Protein AF-A0A3T0ZC35-F1 (afdb_monomer_lite)

pLDDT: mean 92.5, std 9.27, range [50.62, 98.38]

Foldseek 3Di:
DVVVQVVQVVVQVVDPPRDDDPDDLVDPCSVVVVLVVQQVVFAFDDPAPPDPVRLVVSQVVCVVVVHHRDDGPQDTRNDDRPDD

Structure (mmCIF, N/CA/C/O backbone):
data_AF-A0A3T0ZC35-F1
#
_entry.id   AF-A0A3T0ZC35-F1
#
loop_
_atom_site.group_PDB
_atom_site.id
_atom_site.type_symbol
_atom_site.label_atom_id
_atom_site.label_alt_id
_atom_site.label_comp_id
_atom_site.label_asym_id
_atom_site.label_entity_id
_atom_site.label_seq_id
_atom_site.pdbx_PDB_ins_code
_atom_site.Cartn_x
_atom_site.Cartn_y
_atom_site.Cartn_z
_atom_site.occupancy
_atom_site.B_iso_or_equiv
_atom_site.auth_seq_id
_atom_site.auth_comp_id
_atom_site.auth_asym_id
_atom_site.auth_atom_id
_atom_site.pdbx_PDB_model_num
ATOM 1 N N . MET A 1 1 ? 16.792 -2.452 -1.443 1.00 83.88 1 MET A N 1
ATOM 2 C CA . MET A 1 1 ? 16.142 -2.263 -2.758 1.00 83.88 1 MET A CA 1
ATOM 3 C C . MET A 1 1 ? 16.867 -3.032 -3.848 1.00 83.88 1 MET A C 1
ATOM 5 O O . MET A 1 1 ? 16.222 -3.802 -4.534 1.00 83.88 1 MET A O 1
ATOM 9 N N . GLN A 1 2 ? 18.196 -2.928 -3.919 1.00 91.50 2 GLN A N 1
ATOM 10 C CA . GLN A 1 2 ? 19.027 -3.635 -4.901 1.00 91.50 2 GLN A CA 1
ATOM 11 C C . GLN A 1 2 ? 18.678 -5.123 -5.072 1.00 91.50 2 GLN A C 1
ATOM 13 O O . GLN A 1 2 ? 18.267 -5.507 -6.152 1.00 91.50 2 GLN A O 1
ATOM 18 N N . GLN A 1 3 ? 18.649 -5.915 -3.992 1.00 95.88 3 GLN A N 1
ATOM 19 C CA . GLN A 1 3 ? 18.271 -7.338 -4.062 1.00 95.88 3 GLN A CA 1
ATOM 20 C C . GLN A 1 3 ? 16.921 -7.598 -4.761 1.00 95.88 3 GLN A C 1
ATOM 22 O O . GLN A 1 3 ? 16.8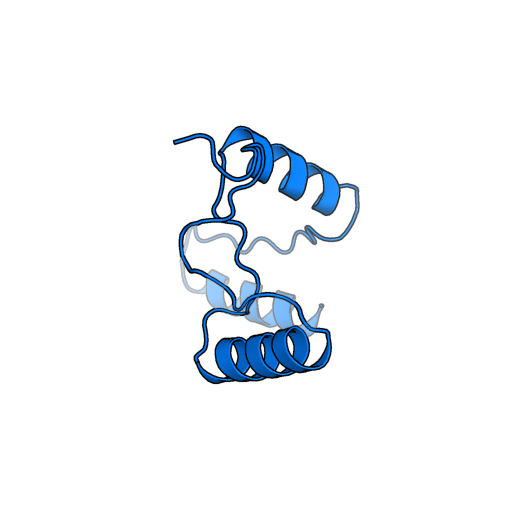08 -8.512 -5.571 1.00 95.88 3 GLN A O 1
ATOM 27 N N . ILE A 1 4 ? 15.889 -6.813 -4.440 1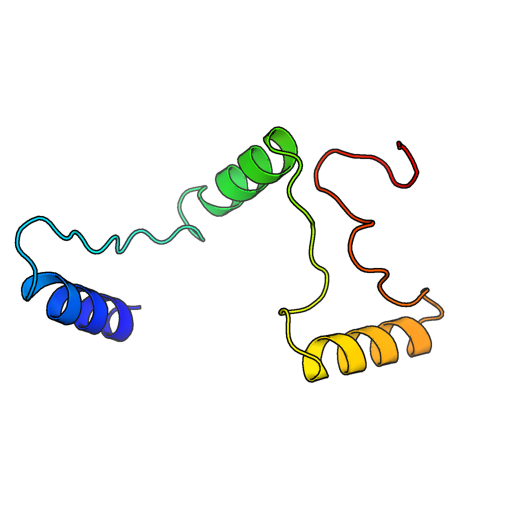.00 93.88 4 ILE A N 1
ATOM 28 C CA . ILE A 1 4 ? 14.549 -6.971 -5.023 1.00 93.88 4 ILE A CA 1
ATOM 29 C C . ILE A 1 4 ? 14.572 -6.569 -6.501 1.00 93.88 4 ILE A C 1
ATOM 31 O O . ILE A 1 4 ? 14.001 -7.285 -7.321 1.00 93.88 4 ILE A O 1
ATOM 35 N N . ASN A 1 5 ? 15.262 -5.475 -6.839 1.00 9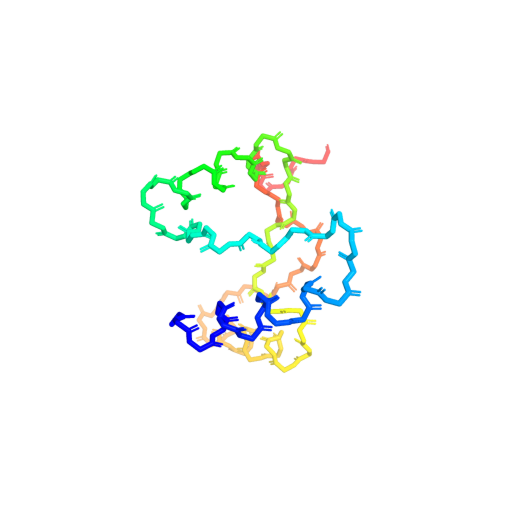5.25 5 ASN A N 1
ATOM 36 C CA . ASN A 1 5 ? 15.394 -5.018 -8.221 1.00 95.25 5 ASN A CA 1
ATOM 37 C C . ASN A 1 5 ? 16.140 -6.051 -9.071 1.00 95.25 5 ASN A C 1
ATOM 39 O O . ASN A 1 5 ? 15.668 -6.407 -10.146 1.00 95.25 5 ASN A O 1
ATOM 43 N N . ASP A 1 6 ? 17.239 -6.603 -8.555 1.00 96.81 6 ASP A N 1
ATOM 44 C CA . ASP A 1 6 ? 18.028 -7.628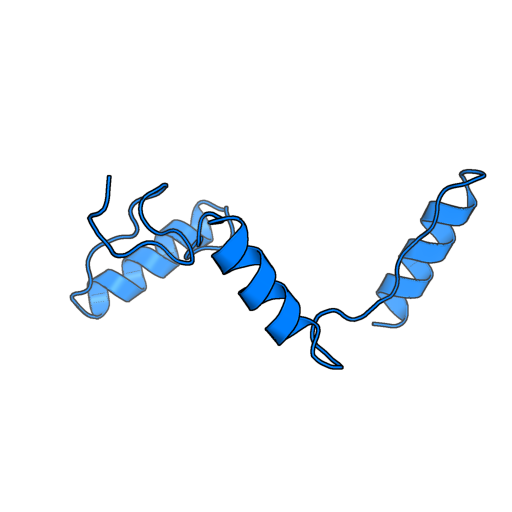 -9.239 1.00 96.81 6 ASP A CA 1
ATOM 45 C C . ASP A 1 6 ? 17.197 -8.899 -9.475 1.00 96.81 6 ASP A C 1
ATOM 47 O O . ASP A 1 6 ? 17.236 -9.493 -10.553 1.00 96.81 6 ASP A O 1
ATOM 51 N N . CYS A 1 7 ? 16.412 -9.328 -8.478 1.00 97.00 7 CYS A N 1
ATOM 52 C CA . CYS A 1 7 ? 15.478 -10.444 -8.636 1.00 97.00 7 CYS A CA 1
ATOM 53 C C . CYS A 1 7 ? 14.405 -10.147 -9.694 1.00 97.00 7 CYS A C 1
ATOM 55 O O . CYS A 1 7 ? 14.126 -11.007 -10.528 1.00 97.00 7 CYS A O 1
ATOM 57 N N . GLY A 1 8 ? 13.826 -8.943 -9.678 1.00 96.12 8 GLY A N 1
ATOM 58 C CA . GLY A 1 8 ? 12.798 -8.518 -10.628 1.00 96.12 8 GLY A CA 1
ATOM 59 C C . GLY A 1 8 ? 13.304 -8.473 -12.069 1.00 96.12 8 GLY A C 1
ATOM 60 O O . GLY A 1 8 ? 12.651 -9.004 -12.967 1.00 96.12 8 GLY A O 1
ATOM 61 N N . GLN A 1 9 ? 14.501 -7.924 -12.282 1.00 96.62 9 GLN A N 1
ATOM 62 C CA . GLN A 1 9 ? 15.152 -7.880 -13.592 1.00 96.62 9 GLN A CA 1
ATOM 63 C C . GLN A 1 9 ? 15.422 -9.284 -14.142 1.00 96.62 9 GLN A C 1
ATOM 65 O O . GLN A 1 9 ? 15.077 -9.561 -15.290 1.00 96.62 9 GLN A O 1
ATOM 70 N N . ARG A 1 10 ? 15.971 -10.196 -13.325 1.00 97.12 10 ARG A N 1
ATOM 71 C CA . ARG A 1 10 ? 16.197 -11.590 -13.748 1.00 97.12 10 ARG A CA 1
ATOM 72 C C . ARG A 1 10 ? 14.894 -12.298 -14.112 1.00 97.12 10 ARG A C 1
ATOM 74 O O . ARG A 1 10 ? 14.847 -12.982 -15.125 1.00 97.12 10 ARG A O 1
ATOM 81 N N . ALA A 1 11 ? 13.840 -12.110 -13.318 1.00 97.06 11 ALA A N 1
ATOM 82 C CA . ALA A 1 11 ? 12.542 -12.722 -13.586 1.00 97.06 11 ALA A CA 1
ATOM 83 C C . ALA A 1 11 ? 11.917 -12.216 -14.900 1.00 97.06 11 ALA A C 1
ATOM 85 O O . ALA A 1 11 ? 11.410 -13.017 -15.683 1.00 97.06 11 ALA A O 1
ATOM 86 N N . ALA A 1 12 ? 11.982 -10.906 -15.164 1.00 97.69 12 ALA A N 1
ATOM 87 C CA . ALA A 1 12 ? 11.439 -10.311 -16.384 1.00 97.69 12 ALA A CA 1
ATOM 88 C C . ALA A 1 12 ? 12.224 -10.710 -17.646 1.00 97.69 12 ALA A C 1
ATOM 90 O O . ALA A 1 12 ? 11.616 -10.919 -18.691 1.00 97.69 12 ALA A O 1
ATOM 91 N N . ALA A 1 13 ? 13.549 -10.881 -17.548 1.00 96.94 13 ALA A N 1
ATOM 92 C CA . ALA A 1 13 ? 14.428 -11.190 -18.682 1.00 96.94 13 ALA A CA 1
ATOM 93 C C . ALA A 1 13 ? 14.076 -12.490 -19.432 1.00 96.94 13 ALA A C 1
ATOM 95 O O . ALA A 1 13 ? 14.455 -12.653 -20.590 1.00 96.94 13 ALA A O 1
ATOM 96 N N . HIS A 1 14 ? 13.335 -13.405 -18.802 1.00 97.62 14 HIS A N 1
ATOM 97 C CA . HIS A 1 14 ? 12.847 -14.627 -19.444 1.00 97.62 14 HIS A CA 1
ATOM 98 C C . HIS A 1 14 ? 11.752 -14.384 -20.494 1.00 97.62 14 HIS A C 1
ATOM 100 O O . HIS A 1 14 ? 11.483 -15.271 -21.302 1.00 97.62 14 HIS A O 1
ATOM 106 N N . TYR A 1 15 ? 11.120 -13.209 -20.493 1.00 97.56 15 TYR A N 1
ATOM 107 C CA . TYR A 1 15 ? 9.943 -12.916 -21.304 1.00 97.56 15 TYR A CA 1
ATOM 108 C C . TYR A 1 15 ? 10.204 -11.700 -22.204 1.00 97.56 15 TYR A C 1
ATOM 110 O O . TYR A 1 15 ? 10.215 -10.566 -21.715 1.00 97.56 15 TYR A O 1
ATOM 118 N N . PRO A 1 16 ? 10.396 -11.893 -23.524 1.00 96.38 16 PRO A N 1
ATOM 119 C CA . PRO A 1 16 ? 10.564 -10.784 -24.459 1.00 96.38 16 PRO A CA 1
ATOM 120 C C . PRO A 1 16 ? 9.396 -9.791 -24.369 1.00 96.38 16 PRO A C 1
ATOM 122 O O . PRO A 1 16 ? 8.233 -10.180 -24.440 1.00 96.38 16 PRO A O 1
ATOM 125 N N . GLY A 1 17 ? 9.709 -8.504 -24.199 1.00 95.56 17 GLY A N 1
ATOM 126 C CA . GLY A 1 17 ? 8.716 -7.433 -24.051 1.00 95.56 17 GLY A CA 1
ATOM 127 C C . GLY A 1 17 ? 8.203 -7.197 -22.622 1.00 95.56 17 GLY A C 1
ATOM 128 O O . GLY A 1 17 ? 7.486 -6.224 -22.403 1.00 95.56 17 GLY A O 1
ATOM 129 N N . MET A 1 18 ? 8.586 -8.022 -21.640 1.00 96.69 18 MET A N 1
ATOM 130 C CA . MET A 1 18 ? 8.275 -7.781 -20.227 1.00 96.69 18 MET A CA 1
ATOM 131 C C . MET A 1 18 ? 9.278 -6.794 -19.618 1.00 96.69 18 MET A C 1
ATOM 133 O O . MET A 1 18 ? 10.488 -6.997 -19.701 1.00 96.69 18 MET A O 1
ATOM 137 N N . VAL A 1 19 ? 8.785 -5.743 -18.959 1.00 95.06 19 VAL A N 1
ATOM 138 C CA . VAL A 1 19 ? 9.626 -4.718 -18.320 1.00 95.06 19 VAL A CA 1
ATOM 139 C C . VAL A 1 19 ? 9.392 -4.719 -16.814 1.00 95.06 19 VAL A C 1
ATOM 141 O O . VAL A 1 19 ? 8.263 -4.574 -16.351 1.00 95.06 19 VAL A O 1
ATOM 144 N N . TYR A 1 20 ? 10.472 -4.842 -16.041 1.00 94.69 20 TYR A N 1
ATOM 145 C CA . TYR A 1 20 ? 10.437 -4.623 -14.598 1.00 94.69 20 TYR A CA 1
ATOM 146 C C . TYR A 1 20 ? 10.620 -3.133 -14.290 1.00 94.69 20 TYR A C 1
ATOM 148 O O . TYR A 1 20 ? 11.621 -2.536 -14.681 1.00 94.69 20 TYR A O 1
ATOM 156 N N . TRP A 1 21 ? 9.666 -2.534 -13.579 1.00 93.25 21 TRP A N 1
ATOM 157 C CA . TRP A 1 21 ? 9.780 -1.160 -13.094 1.00 93.25 21 TRP A CA 1
ATOM 158 C C . TRP A 1 21 ? 10.401 -1.133 -11.702 1.00 93.25 21 TRP A C 1
ATOM 160 O O . TRP A 1 21 ? 9.783 -1.542 -10.721 1.00 93.25 21 TRP A O 1
ATOM 170 N N . ASP A 1 22 ? 11.606 -0.584 -11.612 1.00 92.00 22 ASP A N 1
ATOM 171 C CA . ASP A 1 22 ? 12.364 -0.419 -10.372 1.00 92.00 22 ASP A CA 1
ATOM 172 C C . ASP A 1 22 ? 12.125 0.942 -9.686 1.00 92.00 22 ASP A C 1
ATOM 174 O O . ASP A 1 22 ? 12.800 1.298 -8.713 1.00 92.00 22 ASP A O 1
ATOM 178 N N . TYR A 1 23 ? 11.141 1.704 -10.175 1.00 89.00 23 TYR A N 1
ATOM 179 C CA . TYR A 1 23 ? 10.842 3.047 -9.698 1.00 89.00 23 TYR A CA 1
ATOM 180 C C . TYR A 1 23 ? 10.377 3.047 -8.236 1.00 89.00 23 TYR A C 1
ATOM 182 O O . TYR A 1 23 ? 9.390 2.410 -7.856 1.00 89.00 23 TYR A O 1
ATOM 190 N N . ASN A 1 24 ? 11.060 3.825 -7.395 1.00 88.38 24 ASN A N 1
ATOM 191 C CA . ASN A 1 24 ? 10.711 3.947 -5.985 1.00 88.38 24 ASN A CA 1
ATOM 192 C C . ASN A 1 24 ? 9.604 4.986 -5.769 1.00 88.38 24 ASN A C 1
ATOM 194 O O . ASN A 1 24 ? 9.867 6.156 -5.488 1.00 88.38 24 ASN A O 1
ATOM 198 N N . TRP A 1 25 ? 8.358 4.518 -5.782 1.00 86.69 25 TRP A N 1
ATOM 199 C CA . TRP A 1 25 ? 7.164 5.332 -5.538 1.00 86.69 25 TRP A CA 1
ATOM 200 C C . TRP A 1 25 ? 7.095 5.993 -4.153 1.00 86.69 25 TRP A C 1
ATOM 202 O O . TRP A 1 25 ? 6.230 6.827 -3.921 1.00 86.69 25 TRP A O 1
ATOM 212 N N . ARG A 1 26 ? 7.992 5.673 -3.211 1.00 86.50 26 ARG A N 1
ATOM 213 C CA . ARG A 1 26 ? 8.053 6.350 -1.901 1.00 86.50 26 ARG A CA 1
ATOM 214 C C . ARG A 1 26 ? 8.937 7.600 -1.905 1.00 86.50 26 ARG A C 1
ATOM 216 O O . ARG A 1 26 ? 9.015 8.284 -0.886 1.00 86.50 26 ARG A O 1
ATOM 223 N N . LYS A 1 27 ? 9.658 7.878 -2.992 1.00 89.31 27 LYS A N 1
ATOM 224 C CA . LYS A 1 27 ? 10.601 9.002 -3.113 1.00 89.31 27 LYS A CA 1
ATOM 225 C C . LYS A 1 27 ? 10.182 9.928 -4.258 1.00 89.31 27 LYS A C 1
ATOM 227 O O . LYS A 1 27 ? 9.254 9.619 -4.993 1.00 89.31 27 LYS A O 1
ATOM 232 N N . GLN A 1 28 ? 10.840 11.087 -4.360 1.00 90.25 28 GLN A N 1
ATOM 233 C CA . GLN A 1 28 ? 10.668 12.051 -5.464 1.00 90.25 28 GLN A CA 1
ATOM 234 C C . GLN A 1 28 ? 9.203 12.452 -5.737 1.00 90.25 28 GLN A C 1
ATOM 236 O O . GLN A 1 28 ? 8.793 12.628 -6.876 1.00 90.25 28 GLN A O 1
ATOM 241 N N . GLY A 1 29 ? 8.389 12.573 -4.684 1.00 92.38 29 GLY A N 1
ATOM 242 C CA . GLY A 1 29 ? 6.976 12.946 -4.814 1.00 92.38 29 GLY A CA 1
ATOM 243 C C . GLY A 1 29 ? 6.033 11.807 -5.221 1.00 92.38 29 GLY A C 1
ATOM 244 O O . GLY A 1 29 ? 4.828 12.034 -5.289 1.00 92.38 29 GLY A O 1
ATOM 245 N N . GLY A 1 30 ? 6.523 10.577 -5.411 1.00 92.12 30 GLY A N 1
ATOM 246 C CA . GLY A 1 30 ? 5.674 9.425 -5.731 1.00 92.12 30 GLY A CA 1
ATOM 247 C C . GLY A 1 30 ? 4.606 9.139 -4.667 1.00 92.12 30 GLY A C 1
ATOM 248 O O . GLY A 1 30 ? 3.477 8.788 -5.007 1.00 92.12 30 GLY A O 1
ATOM 249 N N . SER A 1 31 ? 4.908 9.374 -3.384 1.00 92.06 31 SER A N 1
ATOM 250 C CA . SER A 1 31 ? 3.937 9.221 -2.294 1.00 92.06 31 SER A CA 1
ATOM 251 C C . SER A 1 31 ? 2.827 10.265 -2.384 1.00 92.06 31 SER A C 1
ATOM 253 O O . SER A 1 31 ? 1.655 9.928 -2.232 1.00 92.06 31 SER A O 1
ATOM 255 N N . SER A 1 32 ? 3.177 11.515 -2.693 1.00 94.50 32 SER A N 1
ATOM 256 C CA . SER A 1 32 ? 2.209 12.588 -2.926 1.00 94.50 32 SER A CA 1
ATOM 257 C C . SER A 1 32 ? 1.323 12.276 -4.130 1.00 94.50 32 SER A C 1
ATOM 259 O O . SER A 1 32 ? 0.103 12.396 -4.039 1.00 94.50 32 SER A O 1
ATOM 261 N N . ARG A 1 33 ? 1.918 11.791 -5.228 1.00 94.31 33 ARG A N 1
ATOM 262 C CA . ARG A 1 33 ? 1.182 11.384 -6.430 1.00 94.31 33 ARG A CA 1
ATOM 263 C C . ARG A 1 33 ? 0.237 10.214 -6.162 1.00 94.31 33 ARG A C 1
ATOM 265 O O . ARG A 1 33 ? -0.880 10.213 -6.665 1.00 94.31 33 ARG A O 1
ATOM 272 N N . MET A 1 34 ? 0.653 9.246 -5.347 1.00 92.50 34 MET A N 1
ATOM 273 C CA . MET A 1 34 ? -0.209 8.143 -4.920 1.00 92.50 34 MET A CA 1
ATOM 274 C C . MET A 1 34 ? -1.448 8.663 -4.179 1.00 92.50 34 MET A C 1
ATOM 276 O O . MET A 1 34 ? -2.555 8.231 -4.492 1.00 92.50 34 MET A O 1
ATOM 280 N N . ILE A 1 35 ? -1.295 9.629 -3.263 1.00 92.06 35 ILE A N 1
ATOM 281 C CA . ILE A 1 35 ? -2.429 10.228 -2.538 1.00 92.06 35 ILE A CA 1
ATOM 282 C C . ILE A 1 35 ? -3.350 11.012 -3.478 1.00 92.06 35 ILE A C 1
ATOM 284 O O . ILE A 1 35 ? -4.569 10.899 -3.364 1.00 92.06 35 ILE A O 1
ATOM 288 N N . GLU A 1 36 ? -2.786 11.785 -4.407 1.00 95.12 36 GLU A N 1
ATOM 289 C CA . GLU A 1 36 ? -3.552 12.517 -5.423 1.00 95.12 36 GLU A CA 1
ATOM 290 C C . GLU A 1 36 ? -4.416 11.562 -6.257 1.00 95.12 36 GLU A C 1
ATOM 292 O O . GLU A 1 36 ? -5.627 11.750 -6.353 1.00 95.12 36 GLU A O 1
ATOM 297 N N . ILE A 1 37 ? -3.806 10.499 -6.795 1.00 94.69 37 ILE A N 1
ATOM 298 C CA . ILE A 1 37 ? -4.510 9.477 -7.577 1.00 94.69 37 ILE A CA 1
ATOM 299 C C . ILE A 1 37 ? -5.572 8.796 -6.714 1.00 94.69 37 ILE A C 1
ATOM 301 O O . ILE A 1 37 ? -6.713 8.681 -7.140 1.00 94.69 37 ILE A O 1
ATOM 305 N N . SER A 1 38 ? -5.238 8.405 -5.483 1.00 94.88 38 SER A N 1
ATOM 306 C CA . SER A 1 38 ? -6.172 7.702 -4.596 1.00 94.88 38 SER A CA 1
ATOM 307 C C . SER A 1 38 ? -7.428 8.524 -4.306 1.00 94.88 38 SER A C 1
ATOM 309 O O . SER A 1 38 ? -8.525 7.975 -4.330 1.00 94.88 38 SER A O 1
ATOM 311 N N . LYS A 1 39 ? -7.285 9.838 -4.077 1.00 95.00 39 LYS A N 1
ATOM 312 C CA . LYS A 1 39 ? -8.422 10.754 -3.891 1.00 95.00 39 LYS A CA 1
ATOM 313 C C . LYS A 1 39 ? -9.223 10.952 -5.173 1.00 95.00 39 LYS A C 1
ATOM 315 O O . LYS A 1 39 ? -10.446 10.949 -5.113 1.00 95.00 39 LYS A O 1
ATOM 320 N N . ARG A 1 40 ? -8.546 11.120 -6.313 1.00 95.69 40 ARG A N 1
ATOM 321 C CA . ARG A 1 40 ? -9.195 11.312 -7.617 1.00 95.69 40 ARG A CA 1
ATOM 322 C C . ARG A 1 40 ? -10.032 10.098 -8.018 1.00 95.69 40 ARG A C 1
ATOM 324 O O . ARG A 1 40 ? -11.159 10.265 -8.457 1.00 95.69 40 ARG A O 1
ATOM 331 N N . GLU A 1 41 ? -9.478 8.901 -7.853 1.00 96.06 41 GLU A N 1
ATOM 332 C CA . GLU A 1 41 ? -10.127 7.632 -8.210 1.00 96.06 41 GLU A CA 1
ATOM 333 C C . GLU A 1 41 ? -11.025 7.077 -7.095 1.00 96.06 41 GLU A C 1
ATOM 335 O O . GLU A 1 41 ? -11.611 6.008 -7.248 1.00 96.06 41 GLU A O 1
ATOM 340 N N . GLN A 1 42 ? -11.106 7.772 -5.956 1.00 95.50 42 GLN A N 1
ATOM 341 C CA . GLN A 1 42 ? -11.868 7.361 -4.778 1.00 95.50 42 GLN A CA 1
ATOM 342 C C . GLN A 1 42 ? -11.594 5.910 -4.372 1.00 95.50 42 GLN A C 1
ATOM 344 O O . GLN A 1 42 ? -12.507 5.102 -4.210 1.00 95.50 42 GLN A O 1
ATOM 349 N N . PHE A 1 43 ? -10.319 5.552 -4.219 1.00 95.38 43 PHE A N 1
ATOM 350 C CA . PHE A 1 43 ? -9.954 4.195 -3.825 1.00 95.38 43 PHE A CA 1
ATOM 351 C C . PHE A 1 43 ? -10.362 3.880 -2.386 1.00 95.38 43 PHE A C 1
ATOM 353 O O . PHE A 1 43 ? -10.365 4.749 -1.510 1.00 95.38 43 PHE A O 1
ATOM 360 N N . TYR A 1 44 ? -10.671 2.605 -2.137 1.00 94.19 44 TYR A N 1
ATOM 361 C CA . TYR A 1 44 ? -10.913 2.100 -0.790 1.00 94.19 44 TYR A CA 1
ATOM 362 C C . TYR A 1 44 ? -9.663 2.309 0.070 1.00 94.19 44 TYR A C 1
ATOM 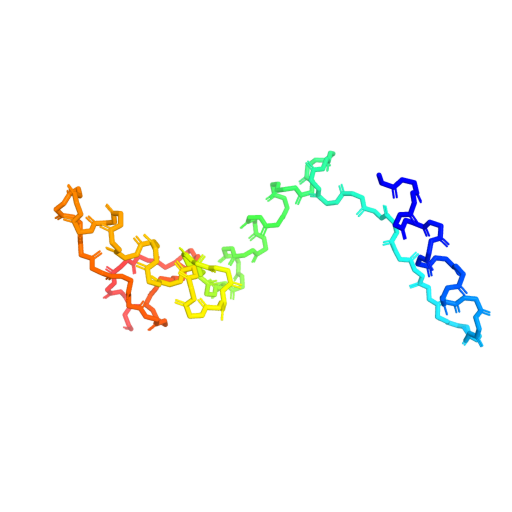364 O O . TYR A 1 44 ? -8.576 1.822 -0.251 1.00 94.19 44 TYR A O 1
ATOM 372 N N . GLN A 1 45 ? -9.821 3.031 1.176 1.00 94.31 45 GLN A N 1
ATOM 373 C CA . GLN A 1 45 ? -8.753 3.280 2.127 1.00 94.31 45 GLN A CA 1
ATOM 374 C C . GLN A 1 45 ? -8.750 2.164 3.168 1.00 94.31 45 GLN A C 1
ATOM 376 O O . GLN A 1 45 ? -9.368 2.243 4.229 1.00 94.31 45 GLN A O 1
ATOM 381 N N . GLN A 1 46 ? -8.036 1.092 2.847 1.00 94.38 46 GLN A N 1
ATOM 382 C CA . GLN A 1 46 ? -7.922 -0.046 3.738 1.00 94.38 46 GLN A CA 1
ATOM 383 C C . GLN A 1 46 ? -7.082 0.291 4.976 1.00 94.38 46 GLN A C 1
ATOM 385 O O . GLN A 1 46 ? -5.959 0.782 4.884 1.00 94.38 46 GLN A O 1
ATOM 390 N N . GLU A 1 47 ? -7.611 -0.030 6.153 1.00 95.56 47 GLU A N 1
ATOM 391 C CA . GLU A 1 47 ? -6.969 0.277 7.436 1.00 95.56 47 GLU A CA 1
ATOM 392 C C . GLU A 1 47 ? -6.226 -0.925 8.064 1.00 95.56 47 GLU A C 1
ATOM 394 O O . GLU A 1 47 ? -5.916 -0.922 9.258 1.00 95.56 47 GLU A O 1
ATOM 399 N N . TYR A 1 48 ? -5.991 -1.972 7.270 1.00 96.06 48 TYR A N 1
ATOM 400 C CA . TYR A 1 48 ? -5.318 -3.230 7.621 1.00 96.06 48 TYR A CA 1
ATOM 401 C C . TYR A 1 48 ? -4.639 -3.817 6.369 1.00 96.06 48 TYR A C 1
ATOM 403 O O . TYR A 1 48 ? -4.948 -3.406 5.256 1.00 96.06 48 TYR A O 1
ATOM 411 N N . CYS A 1 49 ? -3.722 -4.781 6.500 1.00 94.25 49 CYS A N 1
ATOM 412 C CA . CYS A 1 49 ? -2.936 -5.257 5.344 1.00 94.25 49 CYS A CA 1
ATOM 413 C C . CYS A 1 49 ? -3.655 -6.253 4.408 1.00 94.25 49 CYS A C 1
ATOM 415 O O . CYS A 1 49 ? -3.030 -6.790 3.497 1.00 94.25 49 CYS A O 1
ATOM 417 N N . GLY A 1 50 ? -4.934 -6.553 4.647 1.00 93.44 50 GLY A N 1
ATOM 418 C CA . GLY A 1 50 ? -5.694 -7.559 3.893 1.00 93.44 50 GLY A CA 1
ATOM 419 C C . GLY A 1 50 ? -5.743 -8.955 4.512 1.00 93.44 50 GLY A C 1
ATOM 420 O O . GLY A 1 50 ? -6.534 -9.774 4.058 1.00 93.44 50 GLY A O 1
ATOM 421 N N . CYS A 1 51 ? -4.980 -9.236 5.575 1.00 96.38 51 CYS A N 1
ATOM 422 C CA . CYS A 1 51 ? -5.044 -10.527 6.269 1.00 96.38 51 CYS A CA 1
ATOM 423 C C . CYS A 1 51 ? -5.863 -10.471 7.570 1.00 96.38 51 CYS A C 1
ATOM 425 O O . CYS A 1 51 ? -5.971 -9.428 8.225 1.00 96.38 51 CYS A O 1
ATOM 427 N N . VAL A 1 52 ? -6.391 -11.631 7.982 1.00 96.94 52 VAL A N 1
ATOM 428 C CA . VAL A 1 52 ? -7.192 -11.780 9.211 1.00 96.94 52 VAL A CA 1
ATOM 429 C C . VAL A 1 52 ? -6.423 -11.379 10.473 1.00 96.94 52 VAL A C 1
ATOM 431 O O . VAL A 1 52 ? -7.001 -10.796 11.388 1.00 96.94 52 VAL A O 1
ATOM 434 N N . TYR A 1 53 ? -5.112 -11.634 10.514 1.00 97.88 53 TYR A N 1
ATOM 435 C CA . TYR A 1 53 ? -4.274 -11.296 11.663 1.00 97.88 53 TYR A CA 1
ATOM 436 C C . TYR A 1 53 ? -4.141 -9.782 11.832 1.00 97.88 53 TYR A C 1
ATOM 438 O O . TYR A 1 53 ? -4.404 -9.266 12.912 1.00 97.88 53 TYR A O 1
ATOM 446 N N . SER A 1 54 ? -3.841 -9.054 10.751 1.00 97.88 54 SER A N 1
ATOM 447 C CA . SER A 1 54 ? -3.775 -7.592 10.796 1.00 97.88 54 SER A CA 1
ATOM 448 C C . SER A 1 54 ? -5.131 -6.983 11.132 1.00 97.88 54 SER A C 1
ATOM 450 O O . SER A 1 54 ? -5.175 -6.058 11.933 1.00 97.88 54 SER A O 1
ATOM 452 N N . LEU A 1 55 ? -6.233 -7.511 10.585 1.00 97.75 55 LEU A N 1
ATOM 453 C CA . LEU A 1 55 ? -7.572 -7.028 10.924 1.00 97.75 55 LEU A CA 1
ATOM 454 C C . LEU A 1 55 ? -7.864 -7.196 12.421 1.00 97.75 55 LEU A C 1
ATOM 456 O O . LEU A 1 55 ? -8.319 -6.252 13.068 1.00 97.75 55 LEU A O 1
ATOM 460 N N . ARG A 1 56 ? -7.577 -8.379 12.980 1.00 98.00 56 ARG A N 1
ATOM 461 C CA . ARG A 1 56 ? -7.740 -8.668 14.410 1.00 98.00 56 ARG A CA 1
ATOM 462 C C . ARG A 1 56 ? -6.919 -7.707 15.259 1.00 98.00 56 ARG A C 1
ATOM 464 O O . ARG A 1 56 ? -7.473 -7.069 16.150 1.00 98.00 56 ARG A O 1
ATOM 471 N N . ASP A 1 57 ? -5.628 -7.590 14.980 1.00 98.19 57 ASP A N 1
ATOM 472 C CA . ASP A 1 57 ? -4.703 -6.841 15.827 1.00 98.19 57 ASP A CA 1
ATOM 473 C C . ASP A 1 57 ? -4.984 -5.326 15.740 1.00 98.19 57 ASP A C 1
ATOM 475 O O . ASP A 1 57 ? -5.043 -4.643 16.766 1.00 98.19 57 ASP A O 1
ATOM 479 N N . SER A 1 58 ? -5.300 -4.805 14.546 1.00 97.81 58 SER A N 1
ATOM 480 C CA . SER A 1 58 ? -5.762 -3.421 14.359 1.00 97.81 58 SER A CA 1
ATOM 481 C C . SER A 1 58 ? -7.073 -3.136 15.101 1.00 97.81 58 SER A C 1
ATOM 483 O O . SER A 1 58 ? -7.245 -2.048 15.653 1.00 97.81 58 SER A O 1
ATOM 485 N N . ASN A 1 59 ? -8.003 -4.093 15.139 1.00 98.25 59 ASN A N 1
ATOM 486 C CA . ASN A 1 59 ? -9.268 -3.960 15.863 1.00 98.25 59 ASN A CA 1
ATOM 487 C C . ASN A 1 59 ? -9.097 -4.044 17.383 1.00 98.25 59 ASN A C 1
ATOM 489 O O . ASN A 1 59 ? -9.734 -3.275 18.102 1.00 98.25 59 ASN A O 1
ATOM 493 N N . LEU A 1 60 ? -8.215 -4.917 17.879 1.00 98.38 60 LEU A N 1
ATOM 494 C CA . LEU A 1 60 ? -7.851 -4.966 19.297 1.00 98.38 60 LEU A CA 1
ATOM 495 C C . LEU A 1 60 ? -7.253 -3.631 19.753 1.00 98.38 60 LEU A C 1
ATOM 497 O O . LEU A 1 60 ? -7.675 -3.096 20.777 1.00 98.38 60 LEU A O 1
ATOM 501 N N . HIS A 1 61 ? -6.348 -3.057 18.956 1.00 97.69 61 HIS A N 1
ATOM 502 C CA . HIS A 1 61 ? -5.755 -1.752 19.239 1.00 97.69 61 HIS A CA 1
ATOM 503 C C . HIS A 1 61 ? -6.784 -0.608 19.217 1.00 97.69 61 HIS A C 1
ATOM 505 O O . HIS A 1 61 ? -6.797 0.233 20.114 1.00 97.69 61 HIS A O 1
ATOM 511 N N . ARG A 1 62 ? -7.701 -0.581 18.236 1.00 97.56 62 ARG A N 1
ATOM 512 C CA . ARG A 1 62 ? -8.798 0.405 18.223 1.00 97.56 62 ARG A CA 1
ATOM 513 C C . ARG A 1 62 ? -9.678 0.279 19.463 1.00 97.56 62 ARG A C 1
ATOM 515 O O . ARG A 1 62 ? -9.934 1.281 20.128 1.00 97.56 62 ARG A O 1
ATOM 522 N N . LYS A 1 63 ? -10.070 -0.947 19.820 1.00 98.06 63 LYS A N 1
ATOM 523 C CA . LYS A 1 63 ? -10.903 -1.219 20.996 1.00 98.06 63 LYS A CA 1
ATOM 524 C C . LYS A 1 63 ? -10.227 -0.769 22.293 1.00 98.06 63 LYS A C 1
ATOM 526 O O . LYS A 1 63 ? -10.899 -0.174 23.130 1.00 98.06 63 LYS A O 1
ATOM 531 N N . SER A 1 64 ? -8.917 -0.983 22.452 1.00 98.06 64 SER A N 1
ATOM 532 C CA . SER A 1 64 ? -8.183 -0.515 23.641 1.00 98.06 64 SER A CA 1
ATOM 533 C C . SER A 1 64 ? -8.111 1.012 23.750 1.00 98.06 64 SER A C 1
ATOM 535 O O . SER A 1 64 ? -7.872 1.531 24.832 1.00 98.06 64 SER A O 1
ATOM 537 N N . GLN A 1 65 ? -8.321 1.730 22.645 1.00 97.69 65 GLN A N 1
ATOM 538 C CA . GLN A 1 65 ? -8.397 3.194 22.591 1.00 97.69 65 GLN A CA 1
ATOM 539 C C . GLN A 1 65 ? -9.841 3.727 22.603 1.00 97.69 65 GLN A C 1
ATOM 541 O O . GLN A 1 65 ? -10.046 4.920 22.403 1.00 97.69 65 GLN A O 1
ATOM 546 N N . GLY A 1 66 ? -10.851 2.864 22.769 1.00 97.12 66 GLY A N 1
ATOM 547 C CA . GLY A 1 66 ? -12.262 3.259 22.691 1.00 97.12 66 GLY A CA 1
ATOM 548 C C . GLY A 1 66 ? -12.736 3.643 21.283 1.00 97.12 66 GLY A C 1
ATOM 549 O O . GLY A 1 66 ? -13.794 4.247 21.135 1.00 97.12 66 GLY A O 1
ATOM 550 N N . ARG A 1 67 ? -11.972 3.304 20.237 1.00 96.44 67 ARG A N 1
ATOM 551 C CA . ARG A 1 67 ? -12.331 3.559 18.835 1.00 96.44 67 ARG A CA 1
ATOM 552 C C . ARG A 1 67 ? -13.194 2.413 18.284 1.00 96.44 67 ARG A C 1
ATOM 554 O O . ARG A 1 67 ? -12.973 1.258 18.663 1.00 96.44 67 ARG A O 1
ATOM 561 N N . PRO A 1 68 ? -14.141 2.692 17.368 1.00 96.12 68 PRO A N 1
ATOM 562 C CA . PRO A 1 68 ? -14.944 1.653 16.725 1.00 96.12 68 PRO A CA 1
ATOM 563 C C . PRO A 1 68 ? -14.071 0.692 15.909 1.00 96.12 68 PRO A C 1
ATOM 565 O O . PRO A 1 68 ? -12.972 1.038 15.483 1.00 96.12 68 PRO A O 1
ATOM 568 N N . LEU A 1 69 ? -14.559 -0.529 15.687 1.00 96.94 69 LEU A N 1
ATOM 569 C CA . LEU A 1 69 ? -13.867 -1.518 14.856 1.00 96.94 69 LEU A CA 1
ATOM 570 C C . LEU A 1 69 ? -13.877 -1.097 13.377 1.00 96.94 69 LEU A C 1
ATOM 572 O O . LEU A 1 69 ? -14.807 -0.423 12.936 1.00 96.94 69 LEU A O 1
ATOM 576 N N . ILE A 1 70 ? -12.878 -1.547 12.610 1.00 96.00 70 ILE A N 1
ATOM 577 C CA . ILE A 1 70 ? -12.834 -1.375 11.150 1.00 96.00 70 ILE A CA 1
ATOM 578 C C . ILE A 1 70 ? -14.092 -1.991 10.542 1.00 96.00 70 ILE A C 1
ATOM 580 O O . ILE A 1 70 ? -14.372 -3.176 10.750 1.00 96.00 70 ILE A O 1
ATOM 584 N N . LYS A 1 71 ? -14.791 -1.209 9.719 1.00 95.19 71 LYS A N 1
ATOM 585 C CA . LYS A 1 71 ? -15.849 -1.690 8.831 1.00 95.19 71 LYS A CA 1
ATOM 586 C C . LYS A 1 71 ? -15.332 -1.673 7.393 1.00 95.19 71 LYS A C 1
ATOM 588 O O . LYS A 1 71 ? -14.918 -0.640 6.871 1.00 95.19 71 LYS A O 1
ATOM 593 N N . ILE A 1 72 ? -15.294 -2.847 6.771 1.00 93.44 72 ILE A N 1
ATOM 594 C CA . ILE A 1 72 ? -14.779 -3.012 5.407 1.00 93.44 72 ILE A CA 1
ATOM 595 C C . ILE A 1 72 ? -15.733 -2.323 4.424 1.00 93.44 72 ILE A C 1
ATOM 597 O O . ILE A 1 72 ? -16.945 -2.415 4.588 1.00 93.44 72 ILE A O 1
ATOM 601 N N . GLY A 1 73 ? -15.182 -1.643 3.414 1.00 91.94 73 GLY A N 1
ATOM 602 C CA . GLY A 1 73 ? -15.975 -0.974 2.379 1.00 91.94 73 GLY A CA 1
ATOM 603 C C . GLY A 1 73 ? -16.677 0.305 2.836 1.00 91.94 73 GLY A C 1
ATOM 604 O O . GLY A 1 73 ? -17.671 0.676 2.233 1.00 91.94 73 GLY A O 1
ATOM 605 N N . GLN A 1 74 ? -16.197 0.962 3.899 1.00 92.62 74 GLN A N 1
ATOM 606 C CA . GLN A 1 74 ? -16.753 2.247 4.351 1.00 92.62 74 GLN A CA 1
ATOM 607 C C . GLN A 1 74 ? -15.842 3.441 4.064 1.00 92.62 74 GLN A C 1
ATOM 609 O O . GLN A 1 74 ? -16.308 4.472 3.595 1.00 92.62 74 GLN A O 1
ATOM 614 N N . LEU A 1 75 ? -14.541 3.312 4.328 1.00 92.94 75 LEU A N 1
ATOM 615 C CA . LEU A 1 75 ? -13.609 4.424 4.173 1.00 92.94 75 LEU A CA 1
ATOM 616 C C . LEU A 1 75 ? -13.047 4.475 2.748 1.00 92.94 75 LEU A C 1
ATOM 618 O O . LEU A 1 75 ? -12.385 3.537 2.305 1.00 92.94 75 LEU A O 1
ATOM 622 N N . TYR A 1 76 ? -13.268 5.584 2.049 1.00 94.69 76 TYR A N 1
ATOM 623 C CA . TYR A 1 76 ? -12.747 5.832 0.706 1.00 94.69 76 TYR A CA 1
ATOM 624 C C . TYR A 1 76 ? -12.023 7.175 0.660 1.00 94.69 76 TYR A C 1
ATOM 626 O O . TYR A 1 76 ? -12.452 8.153 1.271 1.00 94.69 76 TYR A O 1
ATOM 634 N N . TYR A 1 77 ? -10.922 7.245 -0.086 1.00 93.62 77 TYR A N 1
ATOM 635 C CA . TYR A 1 77 ? -10.208 8.502 -0.277 1.00 93.62 77 TYR A CA 1
ATOM 636 C C . TYR A 1 77 ? -11.097 9.529 -0.990 1.00 93.62 77 TYR A C 1
ATOM 638 O O . TYR A 1 77 ? -11.730 9.228 -1.995 1.00 93.62 77 TYR A O 1
ATOM 646 N N . GLY A 1 78 ? -11.116 10.768 -0.495 1.00 88.81 78 GLY A N 1
ATOM 647 C CA . GLY A 1 78 ? -11.858 11.860 -1.136 1.00 88.81 78 GLY A CA 1
ATOM 648 C C . GL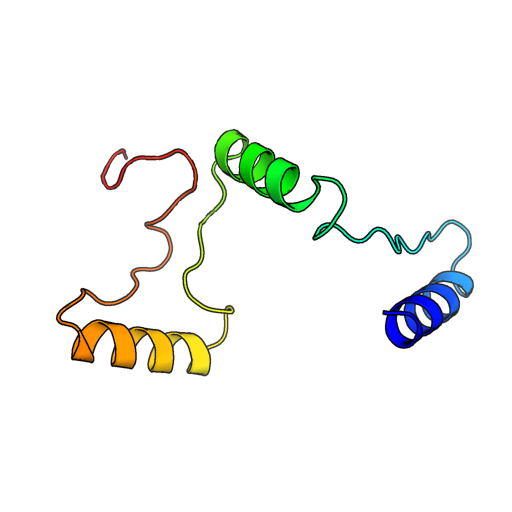Y A 1 78 ? -13.381 11.812 -0.958 1.00 88.81 78 GLY A C 1
ATOM 649 O O . GLY A 1 78 ? -14.050 12.679 -1.507 1.00 88.81 78 GLY A O 1
ATOM 650 N N . LYS A 1 79 ? -13.921 10.852 -0.194 1.00 86.12 79 LYS A N 1
ATOM 651 C CA . LYS A 1 79 ? -15.312 10.857 0.283 1.00 86.12 79 LYS A CA 1
ATOM 652 C C . LYS A 1 79 ? -15.345 11.198 1.772 1.00 86.12 79 LYS A C 1
ATOM 654 O O . LYS A 1 79 ? -14.468 10.761 2.517 1.00 86.12 79 LYS A O 1
ATOM 659 N N . GLU A 1 80 ? -16.333 11.978 2.202 1.00 71.19 80 GLU A N 1
ATOM 660 C CA . GLU A 1 80 ? -16.598 12.141 3.636 1.00 71.19 80 GLU A CA 1
ATOM 661 C C . GLU A 1 80 ? -17.301 10.892 4.183 1.00 71.19 80 GLU A C 1
ATOM 663 O O . GLU A 1 80 ? -18.028 10.205 3.460 1.00 71.19 80 GLU A O 1
ATOM 668 N N . GLU A 1 81 ? -17.082 10.588 5.464 1.00 60.47 81 GLU A N 1
ATOM 669 C CA . GLU A 1 81 ? -17.803 9.512 6.146 1.00 60.47 81 GLU A CA 1
ATOM 670 C C . GLU A 1 81 ? -19.317 9.793 6.091 1.00 60.47 81 GLU A C 1
ATOM 672 O O . GLU A 1 81 ? -19.791 10.766 6.673 1.00 60.47 81 GLU A O 1
ATOM 677 N N . GLY A 1 82 ? -20.076 8.939 5.393 1.00 57.66 82 GLY A N 1
ATOM 678 C CA . GLY A 1 82 ? -21.541 9.029 5.314 1.00 57.66 82 GLY A CA 1
ATOM 679 C C . GLY A 1 82 ? -22.117 9.682 4.053 1.00 57.66 82 GLY A C 1
ATOM 680 O O . GLY A 1 82 ? -23.316 9.946 4.021 1.00 57.66 82 GLY A O 1
ATOM 681 N N . GLN A 1 83 ? -21.304 9.934 3.023 1.00 52.25 83 GLN A N 1
ATOM 682 C CA . GLN A 1 83 ? -21.799 10.306 1.693 1.00 52.25 83 GLN A CA 1
ATOM 683 C C . GLN A 1 83 ? -21.971 9.046 0.825 1.00 52.25 83 GLN A C 1
ATOM 685 O O . GLN A 1 83 ? -21.033 8.634 0.134 1.00 52.25 83 GLN A O 1
ATOM 690 N N . ASP A 1 84 ? -23.155 8.430 0.910 1.00 50.62 84 ASP A N 1
ATOM 691 C CA . ASP A 1 84 ? -23.631 7.399 -0.028 1.00 50.62 84 ASP A CA 1
ATOM 692 C C . ASP A 1 84 ? -24.343 8.033 -1.235 1.00 50.62 84 ASP A C 1
ATOM 694 O O . ASP A 1 84 ? -25.204 8.920 -1.021 1.00 50.62 84 ASP A O 1
#

Sequence (84 aa):
MQQINDCGQRAAAHYPGMVYWDYNWRKQGGSSRMIEISKREQFYQQEYCGCVYSLRDSNLHRKSQGRPLIKIGQLYYGKEEGQD

Radius of gyration: 18.11 Å; chains: 1; bounding box: 43×28×48 Å

Secondary structure (DSSP, 8-state):
-HHHHHHHHHHHTTSTT-------TTSTTHHHHHHHHHHHTT-B--SS-SSHHHHHHHHHHHHHTTPPPP-TTT-BTT--TT--